Protein AF-A0A6B2XHU3-F1 (afdb_monomer)

Radius of gyration: 25.25 Å; Cα contacts (8 Å, |Δi|>4): 135; chains: 1; bounding box: 72×26×60 Å

Solvent-accessible surface area (backbone atoms only — not comparable to full-atom values): 7510 Å² total; per-residue (Å²): 108,45,78,46,57,29,73,56,29,75,62,42,37,62,55,50,50,56,46,42,76,72,72,55,59,79,30,31,32,40,30,54,56,64,49,95,46,61,50,54,18,60,53,47,37,33,71,72,68,71,39,51,65,54,32,33,19,56,51,89,53,90,82,29,58,43,75,50,54,66,69,63,50,50,49,61,57,43,40,75,67,53,51,52,50,49,51,53,50,50,51,53,53,50,53,51,53,52,51,49,55,52,51,50,44,63,72,68,64,60,73,89,43,75,66,58,53,50,54,53,50,51,53,52,52,56,51,53,52,52,60,59,72,76,99

Secondary structure (DSSP, 8-state):
-EEEEGGGTTHHHHHHHHHHHHT--S-EEEE-TTSS--SHHHHHHHHHH-PPEEEEE-SSSTTSEEE--HHHHHHHHHTHHHHHHHHHHHHHHHHHHHHHHHHHHHHTT----HHHHHHHHHHHHHHHHHHHH--

Mean predicted aligned error: 14.54 Å

pLDDT: mean 78.92, std 11.16, range [52.78, 94.12]

Foldseek 3Di:
DAEDELVVALVLLVVLVVCCVPPRDQEYEYECPLDPRLSRSVCNSCVRNVHYHFWYANDDDPVRIGGDDVVVSCCSNCVVVNVVVVVVVVVVVVVVVVVVVVVCCVVVVPPCDPVNVVVVVVVVVVVVVVVVVVD

Nearest PDB structures (foldseek):
  5gad-assembly1_i  TM=5.748E-01  e=2.157E-09  Escherichia coli
  2j7p-assembly1_D  TM=9.487E-01  e=2.286E-06  Thermus aquaticus
  1rj9-assembly1_A  TM=9.411E-01  e=2.601E-06  Thermus aquaticus
  2cnw-assembly2_E  TM=9.479E-01  e=4.648E-06  Thermus aquaticus
  6frk-assembly1_x  TM=5.635E-01  e=4.007E-07  Canis lupus familiaris

Structure (mmCIF, N/CA/C/O backbone):
data_AF-A0A6B2XHU3-F1
#
_entry.id   AF-A0A6B2XHU3-F1
#
loop_
_atom_site.group_PDB
_atom_site.id
_atom_site.type_symbol
_atom_site.label_atom_id
_atom_site.label_alt_id
_atom_site.label_comp_id
_atom_site.label_asym_id
_atom_site.label_entity_id
_atom_site.label_seq_id
_atom_site.pdbx_PDB_ins_code
_atom_site.Cartn_x
_atom_site.Cartn_y
_atom_site.Cartn_z
_atom_site.occupancy
_atom_site.B_iso_or_equiv
_atom_site.auth_seq_id
_atom_site.auth_comp_id
_atom_site.auth_asym_id
_atom_site.auth_atom_id
_atom_site.pdbx_PDB_model_num
ATOM 1 N N . LEU A 1 1 ? 9.712 -7.465 -12.814 1.00 88.44 1 LEU A N 1
ATOM 2 C CA . LEU A 1 1 ? 9.357 -6.918 -11.484 1.00 88.44 1 LEU A CA 1
ATOM 3 C C . LEU A 1 1 ? 9.342 -5.406 -11.601 1.00 88.44 1 LEU A C 1
ATOM 5 O O . LEU A 1 1 ? 10.258 -4.873 -12.214 1.00 88.44 1 LEU A O 1
ATOM 9 N N . PHE A 1 2 ? 8.321 -4.748 -11.063 1.00 92.06 2 PHE A N 1
ATOM 10 C CA . PHE A 1 2 ? 8.193 -3.290 -11.070 1.00 92.06 2 PHE A CA 1
ATOM 11 C C . PHE A 1 2 ? 8.549 -2.741 -9.686 1.00 92.06 2 PHE A C 1
ATOM 13 O O . PHE A 1 2 ? 7.976 -3.181 -8.693 1.00 92.06 2 PHE A O 1
ATOM 20 N N . VAL A 1 3 ? 9.519 -1.830 -9.608 1.00 91.81 3 VAL A N 1
ATOM 21 C CA . VAL A 1 3 ? 9.982 -1.249 -8.339 1.00 91.81 3 VAL A CA 1
ATOM 22 C C . VAL A 1 3 ? 9.430 0.164 -8.223 1.00 91.81 3 VAL A C 1
ATOM 24 O O . VAL A 1 3 ? 9.608 0.959 -9.143 1.00 91.81 3 VAL A O 1
ATOM 27 N N . VAL A 1 4 ? 8.774 0.479 -7.107 1.00 89.88 4 VAL A N 1
ATOM 28 C CA . VAL A 1 4 ? 8.168 1.796 -6.888 1.00 89.88 4 VAL A CA 1
ATOM 29 C C . VAL A 1 4 ? 8.392 2.294 -5.466 1.00 89.88 4 VAL A C 1
ATOM 31 O O . VAL A 1 4 ? 8.370 1.528 -4.504 1.00 89.88 4 VAL A O 1
ATOM 34 N N . ASP A 1 5 ? 8.619 3.597 -5.353 1.00 89.00 5 ASP A N 1
ATOM 35 C CA . ASP A 1 5 ? 8.808 4.295 -4.085 1.00 89.00 5 ASP A CA 1
ATOM 36 C C . ASP A 1 5 ? 7.451 4.540 -3.408 1.00 89.00 5 ASP A C 1
ATOM 38 O O . ASP A 1 5 ? 6.526 5.081 -4.023 1.00 89.00 5 ASP A O 1
ATOM 42 N N . ALA A 1 6 ? 7.322 4.148 -2.138 1.00 84.44 6 ALA A N 1
ATOM 43 C CA . ALA A 1 6 ? 6.097 4.319 -1.364 1.00 84.44 6 ALA A CA 1
ATOM 44 C C . ALA A 1 6 ? 5.700 5.797 -1.183 1.00 84.44 6 ALA A C 1
ATOM 46 O O . ALA A 1 6 ? 4.517 6.091 -0.992 1.00 84.44 6 ALA A O 1
ATOM 47 N N . MET A 1 7 ? 6.657 6.726 -1.282 1.00 81.81 7 MET A N 1
ATOM 48 C CA . MET A 1 7 ? 6.432 8.166 -1.128 1.00 81.81 7 MET A CA 1
ATOM 49 C C . MET A 1 7 ? 5.863 8.847 -2.380 1.00 81.81 7 MET A C 1
ATOM 51 O O . MET A 1 7 ? 5.332 9.948 -2.269 1.00 81.81 7 MET A O 1
ATOM 55 N N . ILE A 1 8 ? 5.929 8.212 -3.558 1.00 80.94 8 ILE A N 1
ATOM 56 C CA . ILE A 1 8 ? 5.403 8.781 -4.817 1.00 80.94 8 ILE A CA 1
ATOM 57 C C . ILE A 1 8 ? 3.874 8.982 -4.761 1.00 80.94 8 ILE A C 1
ATOM 59 O O . ILE A 1 8 ? 3.314 9.789 -5.503 1.00 80.94 8 ILE A O 1
ATOM 63 N N . GLY A 1 9 ? 3.173 8.278 -3.867 1.00 77.19 9 GLY A N 1
ATOM 64 C CA . GLY A 1 9 ? 1.737 8.461 -3.674 1.00 77.19 9 GLY A CA 1
ATOM 65 C C . GLY A 1 9 ? 0.925 8.057 -4.907 1.00 77.19 9 GLY A C 1
ATOM 66 O O . GLY A 1 9 ? 1.097 6.961 -5.438 1.00 77.19 9 GLY A O 1
ATOM 67 N N . GLN A 1 10 ? 0.002 8.920 -5.344 1.00 75.19 10 GLN A N 1
ATOM 68 C CA . GLN A 1 10 ? -0.930 8.612 -6.439 1.00 75.19 10 GLN A CA 1
ATOM 69 C C . GLN A 1 10 ? -0.271 8.617 -7.828 1.00 75.19 10 GLN A C 1
ATOM 71 O O . GLN A 1 10 ? -0.731 7.896 -8.713 1.00 75.19 10 GLN A O 1
ATOM 76 N N . ASP A 1 11 ? 0.850 9.318 -8.014 1.00 83.19 11 ASP A N 1
ATOM 77 C CA . ASP A 1 11 ? 1.576 9.347 -9.297 1.00 83.19 11 ASP A CA 1
ATOM 78 C C . ASP A 1 11 ? 2.203 7.985 -9.656 1.00 83.19 11 ASP A C 1
ATOM 80 O O . ASP A 1 11 ? 2.508 7.691 -10.819 1.00 83.19 11 ASP A O 1
ATOM 84 N N . ALA A 1 12 ? 2.306 7.091 -8.668 1.00 83.94 12 ALA A N 1
ATOM 85 C CA . ALA A 1 12 ? 2.742 5.712 -8.844 1.00 83.94 12 ALA A CA 1
ATOM 86 C C . ALA A 1 12 ? 1.805 4.954 -9.792 1.00 83.94 12 ALA A C 1
ATOM 88 O O . ALA A 1 12 ? 2.249 4.070 -10.521 1.00 83.94 12 ALA A O 1
ATOM 89 N N . VAL A 1 13 ? 0.522 5.330 -9.830 1.00 85.94 13 VAL A N 1
ATOM 90 C CA . VAL A 1 13 ? -0.495 4.722 -10.695 1.00 85.94 13 VAL A CA 1
ATOM 91 C C . VAL A 1 13 ? -0.194 4.952 -12.166 1.00 85.94 13 VAL A C 1
ATOM 93 O O . VAL A 1 13 ? -0.218 4.005 -12.949 1.00 85.94 13 VAL A O 1
ATOM 96 N N . ALA A 1 14 ? 0.075 6.202 -12.549 1.00 87.75 14 ALA A N 1
ATOM 97 C CA . ALA A 1 14 ? 0.334 6.551 -13.942 1.00 87.75 14 ALA A CA 1
ATOM 98 C C . ALA A 1 14 ? 1.597 5.844 -14.447 1.00 87.75 14 ALA A C 1
ATOM 100 O O . ALA A 1 14 ? 1.603 5.270 -15.535 1.00 87.75 14 ALA A O 1
ATOM 101 N N . THR A 1 15 ? 2.630 5.813 -13.603 1.00 88.19 15 THR A N 1
ATOM 102 C CA . THR A 1 15 ? 3.899 5.146 -13.908 1.00 88.19 15 THR A CA 1
ATOM 103 C C . THR A 1 15 ? 3.713 3.636 -14.042 1.00 88.19 15 THR A C 1
ATOM 105 O O . THR A 1 15 ? 4.203 3.037 -14.996 1.00 88.19 15 THR A O 1
ATOM 108 N N . ALA A 1 16 ? 2.965 3.017 -13.125 1.00 88.06 16 ALA A N 1
ATOM 109 C CA . ALA A 1 16 ? 2.716 1.582 -13.152 1.00 88.06 16 ALA A CA 1
ATOM 110 C C . ALA A 1 16 ? 1.884 1.158 -14.373 1.00 88.06 16 ALA A C 1
ATOM 112 O O . ALA A 1 16 ? 2.215 0.153 -14.994 1.00 88.06 16 ALA A O 1
ATOM 113 N N . LYS A 1 17 ? 0.869 1.944 -14.766 1.00 88.94 17 LYS A N 1
ATOM 114 C CA . LYS A 1 17 ? 0.087 1.698 -15.992 1.00 88.94 17 LYS A CA 1
ATOM 115 C C . LYS A 1 17 ? 0.950 1.771 -17.246 1.00 88.94 17 LYS A C 1
ATOM 117 O O . LYS A 1 17 ? 0.939 0.845 -18.047 1.00 88.94 17 LYS A O 1
ATOM 122 N N . ALA A 1 18 ? 1.735 2.839 -17.391 1.00 89.69 18 ALA A N 1
ATOM 123 C CA . ALA A 1 18 ? 2.613 2.999 -18.548 1.00 89.69 18 ALA A CA 1
ATOM 124 C C . ALA A 1 18 ? 3.640 1.856 -18.649 1.00 89.69 18 ALA A C 1
ATOM 126 O O . ALA A 1 18 ? 3.962 1.393 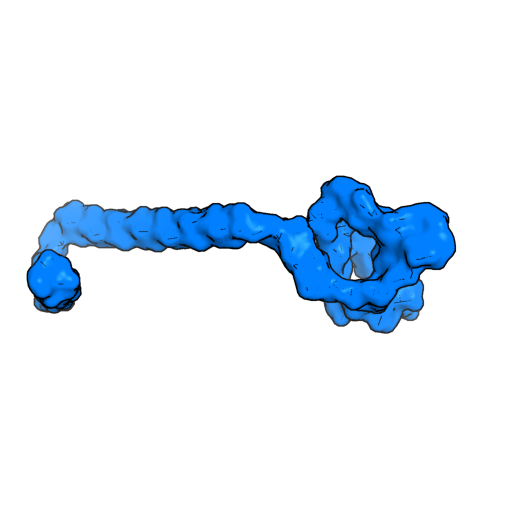-19.742 1.00 89.69 18 ALA A O 1
ATOM 127 N N . PHE A 1 19 ? 4.136 1.374 -17.506 1.00 90.88 19 PHE A N 1
ATOM 128 C CA . PHE A 1 19 ? 5.070 0.252 -17.463 1.00 90.88 19 PHE A CA 1
ATOM 129 C C . PHE A 1 19 ? 4.398 -1.093 -17.784 1.00 90.88 19 PHE A C 1
ATOM 131 O O . PHE A 1 19 ? 4.987 -1.923 -18.478 1.00 90.88 19 PHE A O 1
ATOM 138 N N . GLU A 1 20 ? 3.163 -1.300 -17.315 1.00 89.25 20 GLU A N 1
ATOM 139 C CA . GLU A 1 20 ? 2.353 -2.479 -17.640 1.00 89.25 20 GLU A CA 1
ATOM 140 C C . GLU A 1 20 ? 2.074 -2.566 -19.145 1.00 89.25 20 GLU A C 1
ATOM 142 O O . GLU A 1 20 ? 2.291 -3.616 -19.740 1.00 89.25 20 GLU A O 1
ATOM 147 N N . GLU A 1 21 ? 1.676 -1.457 -19.772 1.00 88.56 21 GLU A N 1
ATOM 148 C CA . GLU A 1 21 ? 1.386 -1.394 -21.211 1.00 88.56 21 GLU A CA 1
ATOM 149 C C . GLU A 1 21 ? 2.635 -1.582 -22.086 1.00 88.56 21 GLU A C 1
ATOM 151 O O . GLU A 1 21 ? 2.550 -2.144 -23.178 1.00 88.56 21 GLU A O 1
ATOM 156 N N . GLY A 1 22 ? 3.798 -1.109 -21.627 1.00 91.44 22 GLY A N 1
ATOM 157 C CA . GLY A 1 22 ? 5.035 -1.161 -22.406 1.00 91.44 22 GLY A CA 1
ATOM 158 C C . GLY A 1 22 ? 5.769 -2.503 -22.350 1.00 91.44 22 GLY A C 1
ATOM 159 O O . GLY A 1 22 ? 6.285 -2.959 -23.369 1.00 91.44 22 GLY A O 1
ATOM 160 N N . VAL A 1 23 ? 5.874 -3.110 -21.164 1.00 88.56 23 VAL A N 1
ATOM 161 C CA . VAL A 1 23 ? 6.751 -4.278 -20.928 1.00 88.56 23 VAL A CA 1
ATOM 162 C C . VAL A 1 23 ? 6.034 -5.429 -20.222 1.00 88.56 23 VAL A C 1
ATOM 164 O O . VAL A 1 23 ? 6.457 -6.576 -20.360 1.00 88.56 23 VAL A O 1
ATOM 167 N N . ASP A 1 24 ? 4.944 -5.141 -19.509 1.00 89.25 24 ASP A N 1
ATOM 168 C CA . ASP A 1 24 ? 4.282 -6.043 -18.564 1.00 89.25 24 ASP A CA 1
ATOM 169 C C . ASP A 1 24 ? 5.176 -6.460 -17.369 1.00 89.25 24 ASP A C 1
ATOM 171 O O . ASP A 1 24 ? 6.411 -6.467 -17.402 1.00 89.25 24 ASP A O 1
ATOM 175 N N . PHE A 1 25 ? 4.548 -6.787 -16.239 1.00 92.50 25 PHE A N 1
ATOM 176 C CA . PHE A 1 25 ? 5.234 -7.282 -15.049 1.00 92.50 25 PHE A CA 1
ATOM 177 C C . PHE A 1 25 ? 4.332 -8.149 -14.176 1.00 92.50 25 PHE A C 1
ATOM 179 O O . PHE A 1 25 ? 3.140 -7.925 -14.018 1.00 92.50 25 PHE A O 1
ATOM 186 N N . THR A 1 26 ? 4.919 -9.142 -13.518 1.00 93.12 26 THR A N 1
ATOM 187 C CA . THR A 1 26 ? 4.175 -10.121 -12.707 1.00 93.12 26 THR A CA 1
ATOM 188 C C . THR A 1 26 ? 4.148 -9.808 -11.214 1.00 93.12 26 THR A C 1
ATOM 190 O O . THR A 1 26 ? 3.426 -10.462 -10.467 1.00 93.12 26 THR A O 1
ATOM 193 N N . GLY A 1 27 ? 4.914 -8.817 -10.759 1.00 92.56 27 GLY A N 1
ATOM 194 C CA . GLY A 1 27 ? 5.004 -8.482 -9.343 1.00 92.56 27 GLY A CA 1
ATOM 195 C C . GLY A 1 27 ? 5.666 -7.137 -9.083 1.00 92.56 27 GLY A C 1
ATOM 196 O O . GLY A 1 27 ? 6.463 -6.655 -9.898 1.00 92.56 27 GLY A O 1
ATOM 197 N N . VAL A 1 28 ? 5.317 -6.561 -7.936 1.00 92.75 28 VAL A N 1
ATOM 198 C CA . VAL A 1 28 ? 5.730 -5.229 -7.487 1.00 92.75 28 VAL A CA 1
ATOM 199 C C . VAL A 1 28 ? 6.652 -5.336 -6.275 1.00 92.75 28 VAL A C 1
ATOM 201 O O . VAL A 1 28 ? 6.459 -6.188 -5.406 1.00 92.75 28 VAL A O 1
ATOM 204 N N . VAL A 1 29 ? 7.647 -4.457 -6.213 1.00 93.31 29 VAL A N 1
ATOM 205 C CA . VAL A 1 29 ? 8.515 -4.241 -5.054 1.00 93.31 29 VAL A CA 1
ATOM 206 C C . VAL A 1 29 ? 8.331 -2.804 -4.587 1.00 93.31 29 VAL A C 1
ATOM 208 O O . VAL A 1 29 ? 8.448 -1.876 -5.386 1.00 93.31 29 VAL A O 1
ATOM 211 N N . LEU A 1 30 ? 8.045 -2.627 -3.301 1.00 90.88 30 LEU A N 1
ATOM 212 C CA . LEU A 1 30 ? 7.927 -1.311 -2.679 1.00 90.88 30 LEU A CA 1
ATOM 213 C C . LEU A 1 30 ? 9.236 -0.918 -2.005 1.00 90.88 30 LEU A C 1
ATOM 215 O O . LEU A 1 30 ? 9.874 -1.746 -1.361 1.00 90.88 30 LEU A O 1
ATOM 219 N N . THR A 1 31 ? 9.620 0.347 -2.106 1.00 91.31 31 THR A N 1
ATOM 220 C CA . THR A 1 31 ? 10.766 0.887 -1.366 1.00 91.31 31 THR A CA 1
ATOM 221 C C . THR A 1 31 ? 10.348 2.018 -0.437 1.00 91.31 31 THR A C 1
ATOM 223 O O . THR A 1 31 ? 9.295 2.626 -0.630 1.00 91.31 31 THR A O 1
ATOM 226 N N . LYS A 1 32 ? 11.183 2.286 0.576 1.00 88.75 32 LYS A N 1
ATOM 227 C CA . LYS A 1 32 ? 11.013 3.377 1.556 1.00 88.75 32 LYS A CA 1
ATOM 228 C C . LYS A 1 32 ? 9.689 3.318 2.328 1.00 88.75 32 LYS A C 1
ATOM 230 O O . LYS A 1 32 ? 9.025 4.329 2.558 1.00 88.75 32 LYS A O 1
ATOM 235 N N . LEU A 1 33 ? 9.275 2.110 2.707 1.00 84.56 33 LEU A N 1
ATOM 236 C CA . LEU A 1 33 ? 8.035 1.872 3.448 1.00 84.56 33 LEU A CA 1
ATOM 237 C C . LEU A 1 33 ? 8.109 2.346 4.913 1.00 84.56 33 LEU A C 1
ATOM 239 O O . LEU A 1 33 ? 7.090 2.475 5.588 1.00 84.56 33 LEU A O 1
ATOM 243 N N . ASP A 1 34 ? 9.315 2.602 5.408 1.00 82.81 34 ASP A N 1
ATOM 244 C CA . ASP A 1 34 ? 9.611 3.159 6.725 1.00 82.81 34 ASP A CA 1
ATOM 245 C C . ASP A 1 34 ? 9.235 4.637 6.879 1.00 82.81 34 ASP A C 1
ATOM 247 O O . ASP A 1 34 ? 9.056 5.096 8.007 1.00 82.81 34 ASP A O 1
ATOM 251 N N . GLY A 1 35 ? 9.040 5.362 5.775 1.00 74.69 35 GLY A N 1
ATOM 252 C CA . GLY A 1 35 ? 8.582 6.749 5.810 1.00 74.69 35 GLY A CA 1
ATOM 253 C C . GLY A 1 35 ? 7.146 6.922 6.330 1.00 74.69 35 GLY A C 1
ATOM 254 O O . GLY A 1 35 ? 6.392 5.965 6.529 1.00 74.69 35 GLY A O 1
ATOM 255 N N . ASP A 1 36 ? 6.721 8.181 6.464 1.00 67.69 36 ASP A N 1
ATOM 256 C CA . ASP A 1 36 ? 5.345 8.580 6.836 1.00 67.69 36 ASP A CA 1
ATOM 257 C C . ASP A 1 36 ? 4.299 8.281 5.734 1.00 67.69 36 ASP A C 1
ATOM 259 O O . ASP A 1 36 ? 3.152 8.727 5.747 1.00 67.69 36 ASP A O 1
ATOM 263 N N . ALA A 1 37 ? 4.685 7.500 4.726 1.00 66.06 37 ALA A N 1
ATOM 264 C CA . ALA A 1 37 ? 3.774 7.026 3.709 1.00 66.06 37 ALA A CA 1
ATOM 265 C C . ALA A 1 37 ? 2.781 6.044 4.351 1.00 66.06 37 ALA A C 1
ATOM 267 O O . ALA A 1 37 ? 3.118 4.902 4.676 1.00 66.06 37 ALA A O 1
ATOM 268 N N . ARG A 1 38 ? 1.518 6.464 4.484 1.00 73.06 38 ARG A N 1
ATOM 269 C CA . ARG A 1 38 ? 0.377 5.626 4.904 1.00 73.06 38 ARG A CA 1
ATOM 270 C C . ARG A 1 38 ? 0.003 4.554 3.866 1.00 73.06 38 ARG A C 1
ATOM 272 O O . ARG A 1 38 ? -1.168 4.344 3.595 1.00 73.06 38 ARG A O 1
ATOM 279 N N . GLY A 1 39 ? 0.967 3.938 3.181 1.00 75.12 39 GLY A N 1
ATOM 280 C CA . GLY A 1 39 ? 0.729 2.825 2.253 1.00 75.12 39 GLY A CA 1
ATOM 281 C C . GLY A 1 39 ? -0.108 3.140 1.002 1.00 75.12 39 GLY A C 1
ATOM 282 O O . GLY A 1 39 ? -0.439 2.221 0.255 1.00 75.12 39 GLY A O 1
ATOM 283 N N . GLY A 1 40 ? -0.439 4.407 0.727 1.00 79.19 40 GLY A N 1
ATOM 284 C CA . GLY A 1 40 ? -1.337 4.788 -0.371 1.00 79.19 40 GLY A CA 1
ATOM 285 C C . GLY A 1 40 ? -0.857 4.335 -1.754 1.00 79.19 40 GLY A C 1
ATOM 286 O O . GLY A 1 40 ? -1.644 3.797 -2.527 1.00 79.19 40 GLY A O 1
ATOM 287 N N . ALA A 1 41 ? 0.442 4.459 -2.045 1.00 81.69 41 ALA A N 1
ATOM 288 C CA . ALA A 1 41 ? 1.022 3.988 -3.306 1.00 81.69 41 ALA A CA 1
ATOM 289 C C . ALA A 1 41 ? 0.882 2.463 -3.483 1.00 81.69 41 ALA A C 1
ATOM 291 O O . ALA A 1 41 ? 0.570 1.992 -4.576 1.00 81.69 41 ALA A O 1
ATOM 292 N N . ALA A 1 42 ? 1.048 1.691 -2.401 1.00 84.00 42 ALA A N 1
ATOM 293 C CA . ALA A 1 42 ? 0.888 0.237 -2.410 1.00 84.00 42 ALA A CA 1
ATOM 294 C C . ALA A 1 42 ? -0.542 -0.161 -2.797 1.00 84.00 42 ALA A C 1
ATOM 296 O O . ALA A 1 42 ? -0.746 -1.001 -3.676 1.00 84.00 42 ALA A O 1
ATOM 297 N N . LEU A 1 43 ? -1.528 0.484 -2.165 1.00 85.00 43 LEU A N 1
ATOM 298 C CA . LEU A 1 43 ? -2.942 0.251 -2.433 1.00 85.00 43 LEU A CA 1
ATOM 299 C C . LEU A 1 43 ? -3.311 0.663 -3.862 1.00 85.00 43 LEU A C 1
ATOM 301 O O . LEU A 1 43 ? -3.948 -0.110 -4.576 1.00 85.00 43 LEU A O 1
ATOM 305 N N . SER A 1 44 ? -2.871 1.845 -4.299 1.00 85.50 44 SER A N 1
ATOM 306 C CA . SER A 1 44 ? -3.192 2.372 -5.623 1.00 85.50 44 SER A CA 1
ATOM 307 C C . SER A 1 44 ? -2.590 1.527 -6.749 1.00 85.50 44 SER A C 1
ATOM 309 O O . SER A 1 44 ? -3.295 1.174 -7.694 1.00 85.50 44 SER A O 1
ATOM 311 N N . VAL A 1 45 ? -1.315 1.136 -6.647 1.00 87.31 45 VAL A N 1
ATOM 312 C CA . VAL A 1 45 ? -0.666 0.289 -7.663 1.00 87.31 45 VAL A CA 1
ATOM 313 C C . VAL A 1 45 ? -1.320 -1.088 -7.714 1.00 87.31 45 VAL A C 1
ATOM 315 O O . VAL A 1 45 ? -1.642 -1.567 -8.804 1.00 87.31 45 VAL A O 1
ATOM 318 N N . ARG A 1 46 ? -1.578 -1.714 -6.557 1.00 87.94 46 ARG A N 1
ATOM 319 C CA . ARG A 1 46 ? -2.262 -3.014 -6.493 1.00 87.94 46 ARG A CA 1
ATOM 320 C C . ARG A 1 46 ? -3.676 -2.947 -7.071 1.00 87.94 46 ARG A C 1
ATOM 322 O O . ARG A 1 46 ? -4.052 -3.845 -7.821 1.00 87.94 46 ARG A O 1
ATOM 329 N N . GLY A 1 47 ? -4.443 -1.916 -6.723 1.00 87.31 47 GLY A N 1
ATOM 330 C CA . GLY A 1 47 ? -5.825 -1.740 -7.170 1.00 87.31 47 GLY A CA 1
ATOM 331 C C . GLY A 1 47 ? -5.947 -1.511 -8.675 1.00 87.31 47 GLY A C 1
ATOM 332 O O . GLY A 1 47 ? -6.903 -1.973 -9.285 1.00 87.31 47 GLY A O 1
ATOM 333 N N . VAL A 1 48 ? -4.964 -0.844 -9.280 1.00 87.06 48 VAL A N 1
ATOM 334 C CA . VAL A 1 48 ? -4.981 -0.522 -10.711 1.00 87.06 48 VAL A CA 1
ATOM 335 C C . VAL A 1 48 ? -4.419 -1.646 -11.572 1.00 87.06 48 VAL A C 1
ATOM 337 O O . VAL A 1 48 ? -5.033 -2.013 -12.566 1.00 87.06 48 VAL A O 1
ATOM 340 N N . THR A 1 49 ? -3.250 -2.166 -11.209 1.00 88.38 49 THR A N 1
ATOM 341 C CA . THR A 1 49 ? -2.499 -3.115 -12.053 1.00 88.38 49 THR A CA 1
ATOM 342 C C . THR A 1 49 ? -2.898 -4.561 -11.792 1.00 88.38 49 THR A C 1
ATOM 344 O O . THR A 1 49 ? -2.562 -5.466 -12.548 1.00 88.38 49 THR A O 1
ATOM 347 N N . GLY A 1 50 ? -3.557 -4.836 -10.660 1.00 89.12 50 GLY A N 1
ATOM 348 C CA . GLY A 1 50 ? -3.905 -6.200 -10.278 1.00 89.12 50 GLY A CA 1
ATOM 349 C C . GLY A 1 50 ? -2.689 -7.113 -10.082 1.00 89.12 50 GLY A C 1
ATOM 350 O O . GLY A 1 50 ? -2.866 -8.329 -9.954 1.00 89.12 50 GLY A O 1
ATOM 351 N N . ARG A 1 51 ? -1.462 -6.573 -9.981 1.00 91.25 51 ARG A N 1
ATOM 352 C CA . ARG A 1 51 ? -0.227 -7.341 -9.731 1.00 91.25 51 ARG A CA 1
ATOM 353 C C . ARG A 1 51 ? 0.097 -7.410 -8.236 1.00 91.25 51 ARG A C 1
ATOM 355 O O . ARG A 1 51 ? -0.198 -6.457 -7.511 1.00 91.25 51 ARG A O 1
AT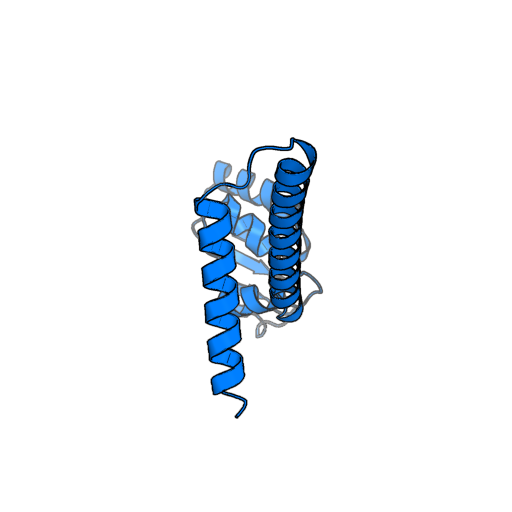OM 362 N N . PRO A 1 52 ? 0.555 -8.557 -7.707 1.00 92.62 52 PRO A N 1
ATOM 363 C CA . PRO A 1 52 ? 0.837 -8.699 -6.282 1.00 92.62 52 PRO A CA 1
ATOM 364 C C . PRO A 1 52 ? 2.107 -7.936 -5.896 1.00 92.62 52 PRO A C 1
ATOM 366 O O . PRO A 1 52 ? 3.062 -7.860 -6.672 1.00 92.62 52 PRO A O 1
ATOM 369 N N . ILE A 1 53 ? 2.131 -7.403 -4.675 1.00 92.62 53 ILE A N 1
ATOM 370 C CA . ILE A 1 53 ? 3.351 -6.860 -4.075 1.00 92.62 53 ILE A CA 1
ATOM 371 C C . ILE A 1 53 ? 4.074 -8.021 -3.398 1.00 92.62 53 ILE A C 1
ATOM 373 O O . ILE A 1 53 ? 3.480 -8.723 -2.582 1.00 92.62 53 ILE A O 1
ATOM 377 N N . LEU A 1 54 ? 5.332 -8.240 -3.771 1.00 94.12 54 LEU A N 1
ATOM 378 C CA . LEU A 1 54 ? 6.123 -9.387 -3.323 1.00 94.12 54 LEU A CA 1
ATOM 379 C C . LEU A 1 54 ? 7.075 -9.018 -2.185 1.00 94.12 54 LEU A C 1
ATOM 381 O O . LEU A 1 54 ? 7.221 -9.780 -1.233 1.00 94.12 54 LEU A O 1
ATOM 385 N N . PHE A 1 55 ? 7.702 -7.846 -2.275 1.00 94.12 55 PHE A N 1
ATOM 386 C CA . PHE A 1 55 ? 8.714 -7.395 -1.324 1.00 94.12 55 PHE A CA 1
ATOM 387 C C . PHE A 1 55 ? 8.541 -5.921 -0.980 1.00 94.12 55 PHE A C 1
ATOM 389 O O . PHE A 1 55 ? 8.009 -5.146 -1.782 1.00 94.12 55 PHE A O 1
ATOM 396 N N . ALA A 1 56 ? 9.029 -5.543 0.197 1.00 91.94 56 ALA A N 1
ATOM 397 C CA . ALA A 1 56 ? 9.119 -4.162 0.633 1.00 91.94 56 ALA A CA 1
ATOM 398 C C . ALA A 1 56 ? 10.468 -3.880 1.301 1.00 91.94 56 ALA A C 1
ATOM 400 O O . ALA A 1 56 ? 11.009 -4.744 1.992 1.00 91.94 56 ALA A O 1
ATOM 401 N N . SER A 1 57 ? 10.988 -2.664 1.120 1.00 91.62 57 SER A N 1
ATOM 402 C CA . SER A 1 57 ? 12.088 -2.156 1.938 1.00 91.62 57 SER A CA 1
ATOM 403 C C . SER A 1 57 ? 11.580 -1.227 3.038 1.00 91.62 57 SER A C 1
ATOM 405 O O . SER A 1 57 ? 10.753 -0.350 2.782 1.00 91.62 57 SER A O 1
ATOM 407 N N . THR A 1 58 ? 12.089 -1.409 4.253 1.00 87.81 58 THR A N 1
ATOM 408 C CA . THR A 1 58 ? 11.766 -0.624 5.457 1.00 87.81 58 THR A CA 1
ATOM 409 C C . THR A 1 58 ? 12.985 0.151 5.966 1.00 87.81 58 THR A C 1
ATOM 411 O O . THR A 1 58 ? 13.135 0.361 7.168 1.00 87.81 58 THR A O 1
ATOM 414 N N . GLY A 1 59 ? 13.907 0.494 5.072 1.00 87.88 59 GLY A N 1
ATOM 415 C CA . GLY A 1 59 ? 15.130 1.210 5.402 1.00 87.88 59 GLY A CA 1
ATOM 416 C C . GLY A 1 59 ? 16.148 1.160 4.269 1.00 87.88 59 GLY A C 1
ATOM 417 O O . GLY A 1 59 ? 15.854 0.722 3.151 1.00 87.88 59 GLY A O 1
ATOM 418 N N . GLU A 1 60 ? 17.356 1.631 4.571 1.00 88.75 60 GLU A N 1
ATOM 419 C CA . GLU A 1 60 ? 18.465 1.746 3.617 1.00 88.75 60 GLU A CA 1
ATOM 420 C C . GLU A 1 60 ? 19.433 0.557 3.668 1.00 88.75 60 GLU A C 1
ATOM 422 O O . GLU A 1 60 ? 20.240 0.375 2.752 1.00 88.75 60 GLU A O 1
ATOM 427 N N . LYS A 1 61 ? 19.405 -0.255 4.734 1.00 92.19 61 LYS A N 1
ATOM 428 C CA . LYS A 1 61 ? 20.352 -1.365 4.879 1.00 92.19 61 LYS A CA 1
ATOM 429 C C . LYS A 1 61 ? 19.907 -2.556 4.042 1.00 92.19 61 LYS A C 1
ATOM 431 O O . LYS A 1 61 ? 18.724 -2.794 3.828 1.00 92.19 61 LYS A O 1
ATOM 436 N N . LEU A 1 62 ? 20.871 -3.398 3.669 1.00 89.69 62 LEU A N 1
ATOM 437 C CA . LEU A 1 62 ? 20.602 -4.665 2.973 1.00 89.69 62 LEU A CA 1
ATOM 438 C C . LEU A 1 62 ? 19.715 -5.625 3.786 1.00 89.69 62 LEU A C 1
ATOM 440 O O . LEU A 1 62 ? 19.079 -6.501 3.213 1.00 89.69 62 LEU A O 1
ATOM 444 N N . THR A 1 63 ? 19.682 -5.469 5.112 1.00 91.31 63 THR A N 1
ATOM 445 C CA . THR A 1 63 ? 18.821 -6.236 6.022 1.00 91.31 63 THR A CA 1
ATOM 446 C C . THR A 1 63 ? 17.381 -5.744 6.057 1.00 91.31 63 THR A C 1
ATOM 448 O O . THR A 1 63 ? 16.521 -6.461 6.556 1.00 91.31 63 THR A O 1
ATOM 451 N N . ASP A 1 64 ? 17.110 -4.548 5.536 1.00 90.44 64 ASP A N 1
ATOM 452 C CA . ASP A 1 64 ? 15.814 -3.877 5.652 1.00 90.44 64 ASP A CA 1
ATOM 453 C C . ASP A 1 64 ? 14.928 -4.189 4.437 1.00 90.44 64 ASP A C 1
ATOM 455 O O . ASP A 1 64 ? 14.108 -3.374 4.027 1.00 90.44 64 ASP A O 1
ATOM 459 N N . PHE A 1 65 ? 15.127 -5.358 3.823 1.00 92.69 65 PHE A N 1
ATOM 460 C CA . PHE A 1 65 ? 14.374 -5.850 2.676 1.00 92.69 65 PHE A CA 1
ATOM 461 C C . PHE A 1 65 ? 13.666 -7.148 3.060 1.00 92.69 65 PHE A C 1
ATOM 463 O O . PHE A 1 65 ? 14.310 -8.172 3.296 1.00 92.69 65 PHE A O 1
ATOM 470 N N . GLU A 1 66 ? 12.338 -7.107 3.122 1.00 90.81 66 GLU A N 1
ATOM 471 C CA . GLU A 1 66 ? 11.516 -8.221 3.590 1.00 90.81 66 GLU A CA 1
ATOM 472 C C . GLU A 1 66 ? 10.399 -8.589 2.607 1.00 90.81 66 GLU A C 1
ATOM 474 O O . GLU A 1 66 ? 10.035 -7.832 1.700 1.00 90.81 66 GLU A O 1
ATOM 479 N N . ALA A 1 67 ? 9.855 -9.796 2.779 1.00 93.12 67 ALA A N 1
ATOM 480 C CA . ALA A 1 67 ? 8.650 -10.211 2.077 1.00 93.12 67 ALA A CA 1
ATOM 481 C C . ALA A 1 67 ? 7.476 -9.310 2.480 1.00 93.12 67 ALA A C 1
ATOM 483 O O . ALA A 1 67 ? 7.322 -8.933 3.642 1.00 93.12 67 ALA A O 1
ATOM 484 N N . PHE A 1 68 ? 6.633 -8.964 1.513 1.00 91.44 68 PHE A N 1
ATOM 485 C CA . PHE A 1 68 ? 5.498 -8.096 1.780 1.00 91.44 68 PHE A CA 1
ATOM 486 C C . PHE A 1 68 ? 4.405 -8.838 2.559 1.00 91.44 68 PHE A C 1
ATOM 488 O O . PHE A 1 68 ? 3.951 -9.908 2.153 1.00 91.44 68 PHE A O 1
ATOM 495 N N . HIS A 1 69 ? 3.943 -8.231 3.654 1.00 89.38 69 HIS A N 1
ATOM 496 C CA . HIS A 1 69 ? 2.868 -8.752 4.497 1.00 89.38 69 HIS A CA 1
ATOM 497 C C . HIS A 1 69 ? 1.617 -7.858 4.390 1.00 89.38 69 HIS A C 1
ATOM 499 O O . HIS A 1 69 ? 1.575 -6.799 5.028 1.00 89.38 69 HIS A O 1
ATOM 505 N N . PRO A 1 70 ? 0.582 -8.267 3.624 1.00 87.38 70 PRO A N 1
ATOM 506 C CA . PRO A 1 70 ? -0.624 -7.464 3.413 1.00 87.38 70 PRO A CA 1
ATOM 507 C C . PRO A 1 70 ? -1.354 -7.110 4.708 1.00 87.38 70 PRO A C 1
ATOM 509 O O . PRO A 1 70 ? -1.811 -5.981 4.847 1.00 87.38 70 PRO A O 1
ATOM 512 N N . ASP A 1 71 ? -1.403 -8.034 5.672 1.00 84.62 71 ASP A N 1
ATOM 513 C CA . ASP A 1 71 ? -2.104 -7.829 6.945 1.00 84.62 71 ASP A CA 1
ATOM 514 C C . ASP A 1 71 ? -1.497 -6.667 7.739 1.00 84.62 71 ASP A C 1
ATOM 516 O O . ASP A 1 71 ? -2.212 -5.789 8.217 1.00 84.62 71 ASP A O 1
ATOM 520 N N . ARG A 1 72 ? -0.158 -6.599 7.803 1.00 83.38 72 ARG A N 1
ATOM 521 C CA . ARG A 1 72 ? 0.558 -5.500 8.471 1.00 83.38 72 ARG A CA 1
ATOM 522 C C . ARG A 1 72 ? 0.315 -4.169 7.766 1.00 83.38 72 ARG A C 1
ATOM 524 O O . ARG A 1 72 ? 0.141 -3.148 8.427 1.00 83.38 72 ARG A O 1
ATOM 531 N N . MET A 1 73 ? 0.294 -4.181 6.431 1.00 83.25 73 MET A N 1
ATOM 532 C CA . MET A 1 73 ? 0.017 -2.981 5.644 1.00 83.25 73 MET A CA 1
ATOM 533 C C . MET A 1 73 ? -1.416 -2.493 5.864 1.00 83.25 73 MET A C 1
ATOM 535 O O . MET A 1 73 ? -1.623 -1.308 6.100 1.00 83.25 73 MET A O 1
ATOM 539 N N . ALA A 1 74 ? -2.395 -3.397 5.849 1.00 83.19 74 ALA A N 1
ATOM 540 C CA . ALA A 1 74 ? -3.788 -3.064 6.115 1.00 83.19 74 ALA A CA 1
ATOM 541 C C . ALA A 1 74 ? -3.949 -2.435 7.504 1.00 83.19 74 ALA A C 1
ATOM 543 O O . ALA A 1 74 ? -4.552 -1.373 7.613 1.00 83.19 74 ALA A O 1
ATOM 544 N N . SER A 1 75 ? -3.337 -3.017 8.542 1.00 81.00 75 SER A N 1
ATOM 545 C CA . SER A 1 75 ? -3.344 -2.434 9.890 1.00 81.00 75 SER A CA 1
ATOM 546 C C . SER A 1 75 ? -2.689 -1.053 9.956 1.00 81.00 75 SER A C 1
ATOM 548 O O . SER A 1 75 ? -3.176 -0.196 10.683 1.00 81.00 75 SER A O 1
ATOM 550 N N . ARG A 1 76 ? -1.609 -0.812 9.200 1.00 78.44 76 ARG A N 1
ATOM 551 C CA . ARG A 1 76 ? -0.928 0.495 9.152 1.00 78.44 76 ARG A CA 1
ATOM 552 C C . ARG A 1 76 ? -1.751 1.562 8.427 1.00 78.44 76 ARG A C 1
ATOM 554 O O . ARG A 1 76 ? -1.702 2.722 8.813 1.00 78.44 76 ARG A O 1
ATOM 561 N N . ILE A 1 77 ? -2.475 1.184 7.373 1.00 78.94 77 ILE A N 1
ATOM 562 C CA . ILE A 1 77 ? -3.354 2.093 6.620 1.00 78.94 77 ILE A CA 1
ATOM 563 C C . ILE A 1 77 ? -4.602 2.433 7.436 1.00 78.94 77 ILE A C 1
ATOM 565 O O . ILE A 1 77 ? -5.026 3.582 7.448 1.00 78.94 77 ILE A O 1
ATOM 569 N N . LEU A 1 78 ? -5.196 1.419 8.065 1.00 74.88 78 LEU A N 1
ATOM 570 C CA . LEU A 1 78 ? -6.498 1.499 8.721 1.00 74.88 78 LEU A CA 1
ATOM 571 C C . LEU A 1 78 ? -6.433 1.868 10.200 1.00 74.88 78 LEU A C 1
ATOM 573 O O . LEU A 1 78 ? -7.500 1.838 10.798 1.00 74.88 78 LEU A O 1
ATOM 577 N N . ASP A 1 79 ? -5.236 2.094 10.762 1.00 70.69 79 ASP A N 1
ATOM 578 C CA . ASP A 1 79 ? -4.932 2.439 12.165 1.00 70.69 79 ASP A CA 1
ATOM 579 C C . ASP A 1 79 ? -6.155 2.345 13.087 1.00 70.69 79 ASP A C 1
ATOM 581 O O . ASP A 1 79 ? -7.023 3.189 12.970 1.00 70.69 79 ASP A O 1
ATOM 585 N N . MET A 1 80 ? -6.278 1.336 13.963 1.00 62.88 80 MET A N 1
ATOM 586 C CA . MET A 1 80 ? -7.555 0.891 14.577 1.00 62.88 80 MET A CA 1
ATOM 587 C C . MET A 1 80 ? -8.525 1.979 15.112 1.00 62.88 80 MET A C 1
ATOM 589 O O . MET A 1 80 ? -9.710 1.686 15.276 1.00 62.88 80 MET A O 1
ATOM 593 N N . GLY A 1 81 ? -8.076 3.212 15.367 1.00 60.53 81 GLY A N 1
ATOM 594 C CA . GLY A 1 81 ? -8.940 4.383 15.563 1.00 60.53 81 GLY A CA 1
ATOM 595 C C . GLY A 1 81 ? -9.758 4.823 14.331 1.00 60.53 81 GLY A C 1
ATOM 596 O O . GLY A 1 81 ? -10.914 5.217 14.488 1.00 60.53 81 GLY A O 1
ATOM 597 N N . ASP A 1 82 ? -9.231 4.707 13.112 1.00 65.69 82 ASP A N 1
ATOM 598 C CA . ASP A 1 82 ? -9.911 5.050 11.858 1.00 65.69 82 ASP A CA 1
ATOM 599 C C . ASP A 1 82 ? -11.039 4.053 11.548 1.00 65.69 82 ASP A C 1
ATOM 601 O O . ASP A 1 82 ? -12.114 4.467 11.123 1.00 65.69 82 ASP A O 1
ATOM 605 N N . VAL A 1 83 ? -10.873 2.754 11.839 1.00 65.56 83 VAL A N 1
ATOM 606 C CA . VAL A 1 83 ? -11.963 1.762 11.694 1.00 65.56 83 VAL A CA 1
ATOM 607 C C . VAL A 1 83 ? -13.121 2.063 12.644 1.00 65.56 83 VAL A C 1
ATOM 609 O O . VAL A 1 83 ? -14.275 2.047 12.220 1.00 65.56 83 VAL A O 1
ATOM 612 N N . LEU A 1 84 ? -12.828 2.361 13.913 1.00 63.41 84 LEU A N 1
ATOM 613 C CA . LEU A 1 84 ? -13.854 2.755 14.883 1.00 63.41 84 LEU A CA 1
ATOM 614 C C . LEU A 1 84 ? -14.562 4.041 14.439 1.00 63.41 84 LEU A C 1
ATOM 616 O O . LEU A 1 84 ? -15.787 4.094 14.438 1.00 63.41 84 LEU A O 1
ATOM 620 N N . THR A 1 85 ? -13.80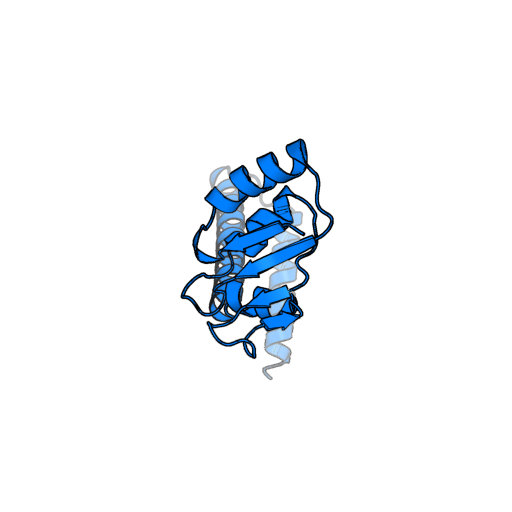7 5.028 13.956 1.00 68.69 85 THR A N 1
ATOM 621 C CA . THR A 1 85 ? -14.361 6.283 13.431 1.00 68.69 85 THR A CA 1
ATOM 622 C C . THR A 1 85 ? -15.244 6.054 12.198 1.00 68.69 85 THR A C 1
ATOM 624 O O . THR A 1 85 ? -16.297 6.675 12.075 1.00 68.69 85 THR A O 1
ATOM 627 N N . LEU A 1 86 ? -14.863 5.148 11.291 1.00 73.75 86 LEU A N 1
ATOM 628 C CA . LEU A 1 86 ? -15.671 4.780 10.123 1.00 73.75 86 LEU A CA 1
ATOM 629 C C . LEU A 1 86 ? -16.971 4.076 10.524 1.00 73.75 86 LEU A C 1
ATOM 631 O O . LEU A 1 86 ? -18.012 4.349 9.927 1.00 73.75 86 LEU A O 1
ATOM 635 N N . ILE A 1 87 ? -16.928 3.208 11.540 1.00 76.00 87 ILE A N 1
ATOM 636 C CA . ILE A 1 87 ? -18.125 2.569 12.102 1.00 76.00 87 ILE A CA 1
ATOM 637 C C . ILE A 1 87 ? -19.044 3.634 12.713 1.00 76.00 87 ILE A C 1
ATOM 639 O O . ILE A 1 87 ? -20.220 3.686 12.364 1.00 76.00 87 ILE A O 1
ATOM 643 N N . GLU A 1 88 ? -18.510 4.543 13.531 1.00 72.75 88 GLU A N 1
ATOM 644 C CA . GLU A 1 88 ? -19.284 5.638 14.131 1.00 72.75 88 GLU A CA 1
ATOM 645 C C . GLU A 1 88 ? -19.890 6.586 13.080 1.00 72.75 88 GLU A C 1
ATOM 647 O O . GLU A 1 88 ? -21.015 7.068 13.234 1.00 72.75 88 GLU A O 1
ATOM 652 N N . GLN A 1 89 ? -19.161 6.883 12.000 1.00 73.88 89 GLN A N 1
ATOM 653 C CA . GLN A 1 89 ? -19.662 7.693 10.887 1.00 73.88 89 GLN A CA 1
ATOM 654 C C . GLN A 1 89 ? -20.767 6.973 10.109 1.00 73.88 89 GLN A C 1
ATOM 656 O O . GLN A 1 89 ? -21.761 7.606 9.746 1.00 73.88 89 GLN A O 1
ATOM 661 N N . ALA A 1 90 ? -20.616 5.668 9.873 1.00 77.19 90 ALA A N 1
ATOM 662 C CA . ALA A 1 90 ? -21.627 4.852 9.212 1.00 77.19 90 ALA A CA 1
ATOM 663 C C . ALA A 1 90 ? -22.913 4.755 10.050 1.00 77.19 90 ALA A C 1
ATOM 665 O O . ALA A 1 90 ? -24.001 4.931 9.503 1.00 77.19 90 ALA A O 1
ATOM 666 N N . GLU A 1 91 ? -22.798 4.561 11.369 1.00 73.75 91 GLU A N 1
ATOM 667 C CA . GLU A 1 91 ? -23.939 4.576 12.295 1.00 73.75 91 GLU A CA 1
ATOM 668 C C . GLU A 1 91 ? -24.656 5.933 12.286 1.00 73.75 91 GLU A C 1
ATOM 670 O O . GLU A 1 91 ? -25.868 5.987 12.082 1.00 73.75 91 GLU A O 1
ATOM 675 N N . LYS A 1 92 ? -23.919 7.048 12.392 1.00 76.06 92 LYS A N 1
ATOM 676 C CA . LYS A 1 92 ? -24.506 8.400 12.333 1.00 76.06 92 LYS A CA 1
ATOM 677 C C . LYS A 1 92 ? -25.212 8.694 11.010 1.00 76.06 92 LYS A C 1
ATOM 679 O O . LYS A 1 92 ? -26.257 9.343 11.009 1.00 76.06 92 LYS A O 1
ATOM 684 N N . ALA A 1 93 ? -24.639 8.266 9.885 1.00 73.25 93 ALA A N 1
ATOM 685 C CA . ALA A 1 93 ? -25.247 8.456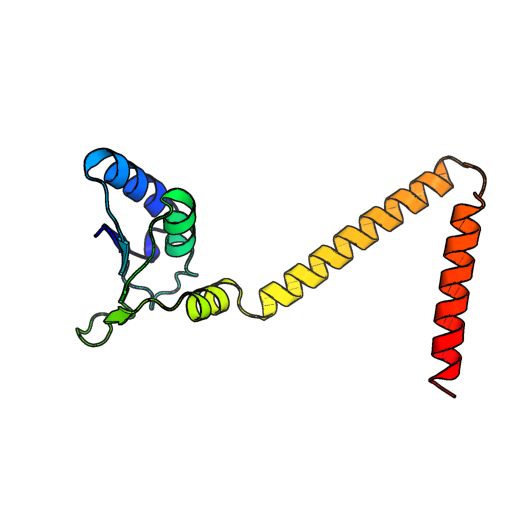 8.570 1.00 73.25 93 ALA A CA 1
ATOM 686 C C . ALA A 1 93 ? -26.546 7.648 8.429 1.00 73.25 93 ALA A C 1
ATOM 688 O O . ALA A 1 93 ? -27.537 8.160 7.908 1.00 73.25 93 ALA A O 1
ATOM 689 N N . PHE A 1 94 ? -26.555 6.417 8.946 1.00 75.12 94 PHE A N 1
ATOM 690 C CA . PHE A 1 94 ? -27.735 5.560 8.970 1.00 75.12 94 PHE A CA 1
ATOM 691 C C . PHE A 1 94 ? -28.852 6.144 9.850 1.00 75.12 94 PHE A C 1
ATOM 693 O O . PHE A 1 94 ? -29.997 6.240 9.403 1.00 75.12 94 PHE A O 1
ATOM 700 N N . ASP A 1 95 ? -28.515 6.621 11.052 1.00 78.62 95 ASP A N 1
ATOM 701 C CA . ASP A 1 95 ? -29.460 7.279 11.962 1.00 78.62 95 ASP A CA 1
ATOM 702 C C . ASP A 1 95 ? -30.054 8.556 11.353 1.00 78.62 95 ASP A C 1
ATOM 704 O O . ASP A 1 95 ? -31.258 8.801 11.461 1.00 78.62 95 ASP A O 1
ATOM 708 N N . ALA A 1 96 ? -29.241 9.362 10.664 1.00 76.00 96 ALA A N 1
ATOM 709 C CA . ALA A 1 96 ? -29.704 10.571 9.986 1.00 76.00 96 ALA A CA 1
ATOM 710 C C . ALA A 1 96 ? -30.689 10.261 8.845 1.00 76.00 96 ALA A C 1
ATOM 712 O O . ALA A 1 96 ? -31.691 10.962 8.687 1.00 76.00 96 ALA A O 1
ATOM 713 N N . GLU A 1 97 ? -30.449 9.196 8.075 1.00 77.56 97 GLU A N 1
ATOM 714 C CA . GLU A 1 97 ? -31.360 8.755 7.016 1.00 77.56 97 GLU A CA 1
ATOM 715 C C . GLU A 1 97 ? -32.684 8.224 7.593 1.00 77.56 97 GLU A C 1
ATOM 717 O O . GLU A 1 97 ? -33.765 8.522 7.074 1.00 77.56 97 GLU A O 1
ATOM 722 N N . GLN A 1 98 ? -32.620 7.479 8.700 1.00 74.50 98 GLN A N 1
ATOM 723 C CA . GLN A 1 98 ? -33.804 6.997 9.411 1.00 74.50 98 GLN A CA 1
ATOM 724 C C . GLN A 1 98 ? -34.625 8.155 9.991 1.00 74.50 98 GLN A C 1
ATOM 726 O O . GLN A 1 98 ? -35.846 8.190 9.820 1.00 74.50 98 GLN A O 1
ATOM 731 N N . ALA A 1 99 ? -33.961 9.130 10.615 1.00 70.81 99 ALA A N 1
ATOM 732 C CA . ALA A 1 99 ? -34.592 10.324 11.162 1.00 70.81 99 ALA A CA 1
ATOM 733 C C . ALA A 1 99 ? -35.237 11.186 10.066 1.00 70.81 99 ALA A C 1
ATOM 735 O O . ALA A 1 99 ? -36.360 11.654 10.246 1.00 70.81 99 ALA A O 1
ATOM 736 N N . ALA A 1 100 ? -34.582 11.345 8.912 1.00 75.25 100 ALA A N 1
ATOM 737 C CA . ALA A 1 100 ? -35.134 12.066 7.766 1.00 75.25 100 ALA A CA 1
ATOM 738 C C . ALA A 1 100 ? -36.389 11.381 7.201 1.00 75.25 100 ALA A C 1
ATOM 740 O O . ALA A 1 100 ? -37.405 12.046 7.010 1.00 75.25 100 ALA A O 1
ATOM 741 N N . LYS A 1 101 ? -36.370 10.052 7.022 1.00 74.31 101 LYS A N 1
ATOM 742 C CA . LYS A 1 101 ? -37.553 9.285 6.583 1.00 74.31 101 LYS A CA 1
ATOM 743 C C . LYS A 1 101 ? -38.702 9.374 7.585 1.00 74.31 101 LYS A C 1
ATOM 745 O O . LYS A 1 101 ? -39.865 9.435 7.194 1.00 74.31 101 LYS A O 1
ATOM 750 N N . MET A 1 102 ? -38.392 9.385 8.880 1.00 65.56 102 MET A N 1
ATOM 751 C CA . MET A 1 102 ? -39.396 9.529 9.932 1.00 65.56 102 MET A CA 1
ATOM 752 C C . MET A 1 102 ? -39.977 10.950 9.953 1.00 65.56 102 MET A C 1
ATOM 754 O O . MET A 1 102 ? -41.192 11.107 10.033 1.00 65.56 102 MET A O 1
ATOM 758 N N . ALA A 1 103 ? -39.141 11.978 9.794 1.00 65.50 103 ALA A N 1
ATOM 759 C CA . ALA A 1 103 ? -39.571 13.371 9.693 1.00 65.50 103 ALA A CA 1
ATOM 760 C C . ALA A 1 103 ? -40.418 13.631 8.436 1.00 65.50 103 ALA A C 1
ATOM 762 O O . ALA A 1 103 ? -41.424 14.328 8.519 1.00 65.50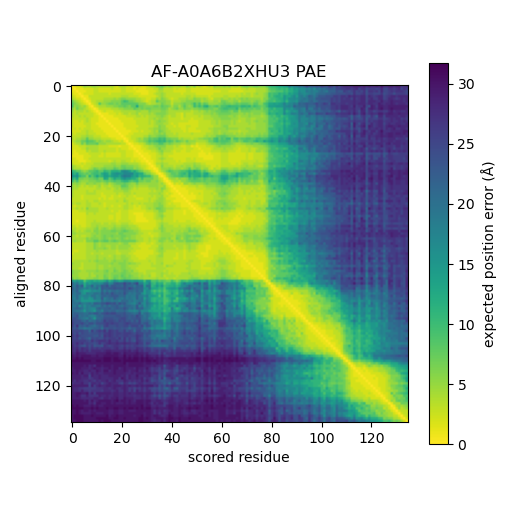 103 ALA A O 1
ATOM 763 N N . GLU A 1 104 ? -40.066 13.032 7.296 1.00 70.62 104 GLU A N 1
ATOM 764 C CA . GLU A 1 104 ? -40.834 13.121 6.050 1.00 70.62 104 GLU A CA 1
ATOM 765 C C . GLU A 1 104 ? -42.209 12.452 6.182 1.00 70.62 104 GLU A C 1
ATOM 767 O O . GLU A 1 104 ? -43.218 13.042 5.794 1.00 70.62 104 GLU A O 1
ATOM 772 N N . LYS A 1 105 ? -42.289 11.272 6.813 1.00 65.44 105 LYS A N 1
ATOM 773 C CA . LYS A 1 105 ? -43.570 10.616 7.133 1.00 65.44 105 LYS A CA 1
ATOM 774 C C . LYS A 1 105 ? -44.453 11.464 8.054 1.00 65.44 105 LYS A C 1
ATOM 776 O O . LYS A 1 105 ? -45.656 11.555 7.835 1.00 65.44 105 LYS A O 1
ATOM 781 N N . VAL A 1 106 ? -43.859 12.109 9.061 1.00 65.00 106 VAL A N 1
ATOM 782 C CA . VAL A 1 106 ? -44.578 12.998 9.991 1.00 65.00 106 VAL A CA 1
ATOM 783 C C . VAL A 1 106 ? -45.047 14.277 9.286 1.00 65.00 106 VAL A C 1
ATOM 785 O O . VAL A 1 106 ? -46.176 14.712 9.495 1.00 65.00 106 VAL A O 1
ATOM 788 N N . ALA A 1 107 ? -44.214 14.864 8.424 1.00 61.66 107 ALA A N 1
ATOM 789 C CA . ALA A 1 107 ? -44.512 16.103 7.705 1.00 61.66 107 ALA A CA 1
ATOM 790 C C . ALA A 1 107 ? -45.534 15.925 6.570 1.00 61.66 107 ALA A C 1
ATOM 792 O O . ALA A 1 107 ? -46.327 16.827 6.310 1.00 61.66 107 ALA A O 1
ATOM 793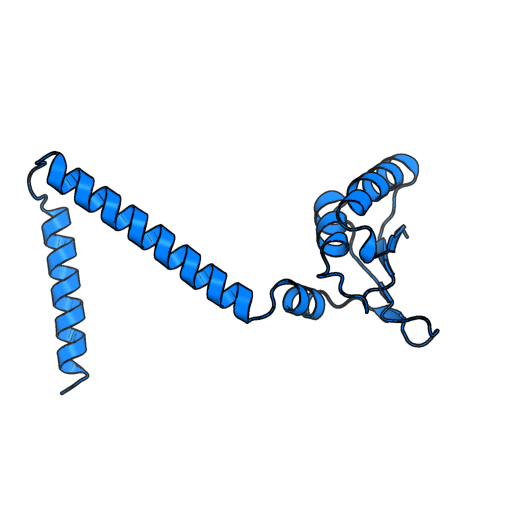 N N . THR A 1 108 ? -45.536 14.769 5.901 1.00 65.81 108 THR A N 1
ATOM 794 C CA . THR A 1 108 ? -46.502 14.445 4.835 1.00 65.81 108 THR A CA 1
ATOM 795 C C . THR A 1 108 ? -47.866 14.008 5.371 1.00 65.81 108 THR A C 1
ATOM 797 O O . THR A 1 108 ? -48.795 13.835 4.583 1.00 65.81 108 THR A O 1
ATOM 800 N N . GLY A 1 109 ? -48.011 13.855 6.694 1.00 57.03 109 GLY A N 1
ATOM 801 C CA . GLY A 1 109 ? -49.274 13.502 7.343 1.00 57.03 109 GLY A CA 1
ATOM 802 C C . GLY A 1 109 ? -49.827 12.141 6.919 1.00 57.03 109 GLY A C 1
ATOM 803 O O . GLY A 1 109 ? -51.020 11.905 7.092 1.00 57.03 109 GLY A O 1
ATOM 804 N N . GLN A 1 110 ? -48.999 11.267 6.332 1.00 57.47 110 GLN A N 1
ATOM 805 C CA . GLN A 1 110 ? -49.444 9.944 5.908 1.00 57.47 110 GLN A CA 1
ATOM 806 C C . GLN A 1 110 ? -49.824 9.120 7.136 1.00 57.47 110 GLN A C 1
ATOM 808 O O . GLN A 1 110 ? -49.048 9.002 8.086 1.00 57.47 110 GLN A O 1
ATOM 813 N N . ASP A 1 111 ? -51.046 8.587 7.098 1.00 58.94 111 ASP A N 1
ATOM 814 C CA . ASP A 1 111 ? -51.673 7.856 8.188 1.00 58.94 111 ASP A CA 1
ATOM 815 C C . ASP A 1 111 ? -50.729 6.804 8.764 1.00 58.94 111 ASP A C 1
ATOM 817 O O . ASP A 1 111 ? -50.159 5.981 8.045 1.00 58.94 111 ASP A O 1
ATOM 821 N N . PHE A 1 112 ? -50.583 6.844 10.084 1.00 63.06 112 PHE A N 1
ATOM 822 C CA . PHE A 1 112 ? -49.837 5.889 10.886 1.00 63.06 112 PHE A CA 1
ATOM 823 C C . PHE A 1 112 ? -50.126 4.454 10.416 1.00 63.06 112 PHE A C 1
ATOM 825 O O . PHE A 1 112 ? -51.222 3.926 10.625 1.00 63.06 112 PHE A O 1
ATOM 832 N N . THR A 1 113 ? -49.173 3.827 9.724 1.00 70.00 113 THR A N 1
ATOM 833 C CA . THR A 1 113 ? -49.445 2.540 9.080 1.00 70.00 113 THR A CA 1
ATOM 834 C C . THR A 1 113 ? -49.354 1.401 10.093 1.00 70.00 113 THR A C 1
ATOM 836 O O . THR A 1 113 ? -48.654 1.483 11.105 1.00 70.00 113 THR A O 1
ATOM 839 N N . LEU A 1 114 ? -50.019 0.278 9.810 1.00 67.00 114 LEU A N 1
ATOM 840 C CA . LEU A 1 114 ? -49.915 -0.931 10.637 1.00 67.00 114 LEU A CA 1
ATOM 841 C C . LEU A 1 114 ? -48.455 -1.416 10.766 1.00 67.00 114 LEU A C 1
ATOM 843 O O . LEU A 1 114 ? -48.077 -1.988 11.787 1.00 67.00 114 LEU A O 1
ATOM 847 N N . ALA A 1 115 ? -47.626 -1.156 9.750 1.00 70.75 115 ALA A N 1
ATOM 848 C CA . ALA A 1 115 ? -46.200 -1.458 9.779 1.00 70.75 115 ALA A CA 1
ATOM 849 C C . ALA A 1 115 ? -45.447 -0.579 10.793 1.00 70.75 115 ALA A C 1
ATOM 851 O O . ALA A 1 115 ? -44.610 -1.094 11.531 1.00 70.75 115 ALA A O 1
ATOM 852 N N . ASP A 1 116 ? -45.782 0.710 10.891 1.00 69.50 116 ASP A N 1
ATOM 853 C CA . ASP A 1 116 ? -45.175 1.625 11.866 1.00 69.50 116 ASP A CA 1
ATOM 854 C C . ASP A 1 116 ? -45.576 1.251 13.310 1.00 69.50 116 ASP A C 1
ATOM 856 O O . ASP A 1 116 ? -44.732 1.241 14.210 1.00 69.50 116 ASP A O 1
ATOM 860 N N . PHE A 1 117 ? -46.824 0.812 13.526 1.00 73.62 117 PHE A N 1
ATOM 861 C CA . PHE A 1 117 ? -47.266 0.260 14.816 1.00 73.62 117 PHE A CA 1
ATOM 862 C C . PHE A 1 117 ? -46.527 -1.037 15.191 1.00 73.62 117 PHE A C 1
ATOM 864 O O . PHE A 1 117 ? -46.155 -1.238 16.350 1.00 73.62 117 PHE A O 1
ATOM 871 N N . LEU A 1 118 ? -46.270 -1.916 14.214 1.00 76.50 118 LEU A N 1
ATOM 872 C CA . LEU A 1 118 ? -45.528 -3.163 14.422 1.00 76.50 118 LEU A CA 1
ATOM 873 C C . LEU A 1 118 ? -44.078 -2.882 14.843 1.00 76.50 118 LEU A C 1
ATOM 875 O O . LEU A 1 118 ? -43.597 -3.477 15.812 1.00 76.50 118 LEU A O 1
ATOM 879 N N . VAL A 1 119 ? -43.411 -1.932 14.179 1.00 78.00 119 VAL A N 1
ATOM 880 C CA . VAL A 1 119 ? -42.049 -1.494 14.532 1.00 78.00 119 VAL A CA 1
ATOM 881 C C . VAL A 1 119 ? -42.009 -0.929 15.957 1.00 78.00 119 VAL A C 1
ATOM 883 O O . VAL A 1 119 ? -41.139 -1.305 16.747 1.00 78.00 119 VAL A O 1
ATOM 886 N N . GLN A 1 120 ? -42.988 -0.105 16.338 1.00 74.06 120 GLN A N 1
ATOM 887 C CA . GLN A 1 120 ? -43.072 0.466 17.686 1.00 74.06 120 GLN A CA 1
ATOM 888 C C . GLN A 1 120 ? -43.336 -0.604 18.767 1.00 74.06 120 GLN A C 1
ATOM 890 O O . GLN A 1 120 ? -42.745 -0.569 19.851 1.00 74.06 120 GLN A O 1
ATOM 895 N N . MET A 1 121 ? -44.165 -1.612 18.470 1.00 78.12 121 MET A N 1
ATOM 896 C CA . MET A 1 121 ? -44.388 -2.766 19.354 1.00 78.12 121 MET A CA 1
ATOM 897 C C . MET A 1 121 ? -43.126 -3.623 19.530 1.00 78.12 121 MET A C 1
ATOM 899 O O . MET A 1 121 ? -42.842 -4.081 20.640 1.00 78.12 121 MET A O 1
ATOM 903 N N . GLN A 1 122 ? -42.341 -3.829 18.469 1.00 77.62 122 GLN A N 1
ATOM 904 C CA . GLN A 1 122 ? -41.063 -4.544 18.553 1.00 77.62 122 GLN A CA 1
ATOM 905 C C . GLN A 1 122 ? -40.029 -3.782 19.392 1.00 77.62 122 GLN A C 1
ATOM 907 O O . GLN A 1 122 ? -39.347 -4.402 20.212 1.00 77.62 122 GLN A O 1
ATOM 912 N N . GLN A 1 123 ? -39.964 -2.452 19.274 1.00 77.25 123 GLN A N 1
ATOM 913 C CA . GLN A 1 123 ? -39.102 -1.618 20.121 1.00 77.25 123 GLN A CA 1
ATOM 914 C C . GLN A 1 123 ? -39.489 -1.709 21.609 1.00 77.25 123 GLN A C 1
ATOM 916 O O . GLN A 1 123 ? -38.620 -1.928 22.457 1.00 77.25 123 GLN A O 1
ATOM 921 N N . MET A 1 124 ? -40.787 -1.657 21.941 1.00 75.88 124 MET A N 1
ATOM 922 C CA . MET A 1 124 ? -41.255 -1.843 23.324 1.00 75.88 124 MET A CA 1
ATOM 923 C C . MET A 1 124 ? -40.957 -3.244 23.876 1.00 75.88 124 MET A C 1
ATOM 925 O O . MET A 1 124 ? -40.586 -3.381 25.043 1.00 75.88 124 MET A O 1
ATOM 929 N N . LYS A 1 125 ? -41.069 -4.294 23.053 1.00 71.81 125 LYS A N 1
ATOM 930 C CA . LYS A 1 125 ? -40.724 -5.668 23.452 1.00 71.81 125 LYS A CA 1
ATOM 931 C C . LYS A 1 125 ? -39.230 -5.811 23.771 1.00 71.81 125 LYS A C 1
ATOM 933 O O . LYS A 1 125 ? -38.891 -6.423 24.783 1.00 71.81 125 LYS A O 1
ATOM 938 N N . ASN A 1 126 ? -38.361 -5.201 22.963 1.00 66.94 126 ASN A N 1
ATOM 939 C CA . ASN A 1 126 ? -36.910 -5.210 23.179 1.00 66.94 126 ASN A CA 1
ATOM 940 C C . ASN A 1 126 ? -36.502 -4.419 24.438 1.00 66.94 126 ASN A C 1
ATOM 942 O O . ASN A 1 126 ? -35.639 -4.859 25.201 1.00 66.94 126 ASN A O 1
ATOM 946 N N . MET A 1 127 ? -37.174 -3.302 24.735 1.00 62.56 127 MET A N 1
ATOM 947 C CA . MET A 1 127 ? -36.993 -2.592 26.010 1.00 62.56 127 MET A CA 1
ATOM 948 C C . MET A 1 127 ? -37.520 -3.390 27.214 1.00 62.56 127 MET A C 1
ATOM 950 O O . MET A 1 127 ? -36.910 -3.378 28.285 1.00 62.56 127 MET A O 1
ATOM 954 N N . GLY A 1 128 ? -38.620 -4.131 27.044 1.00 63.06 128 GLY A N 1
ATOM 955 C CA . GLY A 1 128 ? -39.158 -5.038 28.059 1.00 63.06 128 GLY A CA 1
ATOM 956 C C . GLY A 1 128 ? -38.197 -6.175 28.425 1.00 63.06 128 GLY A C 1
ATOM 957 O O . GLY A 1 128 ? -38.094 -6.527 29.600 1.00 63.06 128 GLY A O 1
ATOM 958 N N . SER A 1 129 ? -37.440 -6.709 27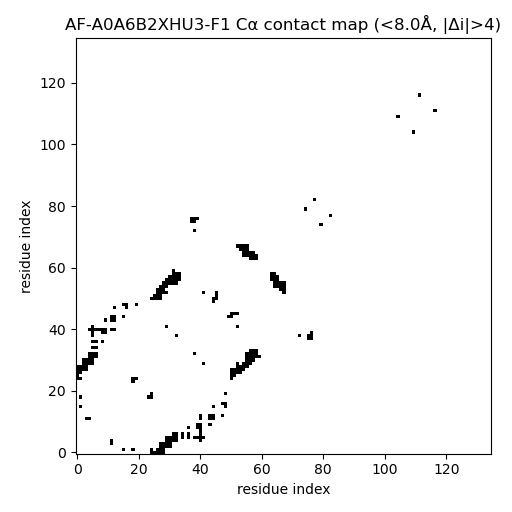.458 1.00 60.94 129 SER A N 1
ATOM 959 C CA . SER A 1 129 ? -36.380 -7.690 27.737 1.00 60.94 129 SER A CA 1
ATOM 960 C C . SER A 1 129 ? -35.187 -7.093 28.486 1.00 60.94 129 SER A C 1
ATOM 962 O O . SER A 1 129 ? -34.657 -7.759 29.372 1.00 60.94 129 SER A O 1
ATOM 964 N N . MET A 1 130 ? -34.813 -5.834 28.223 1.00 57.91 130 MET A N 1
ATOM 965 C CA . MET A 1 130 ? -33.731 -5.1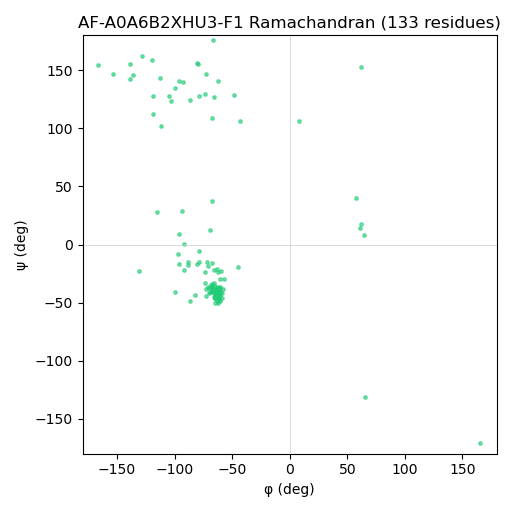65 28.967 1.00 57.91 130 MET A CA 1
ATOM 966 C C . MET A 1 130 ? -34.097 -4.931 30.439 1.00 57.91 130 MET A C 1
ATOM 968 O O . MET A 1 130 ? -33.271 -5.139 31.325 1.00 57.91 130 MET A O 1
ATOM 972 N N . L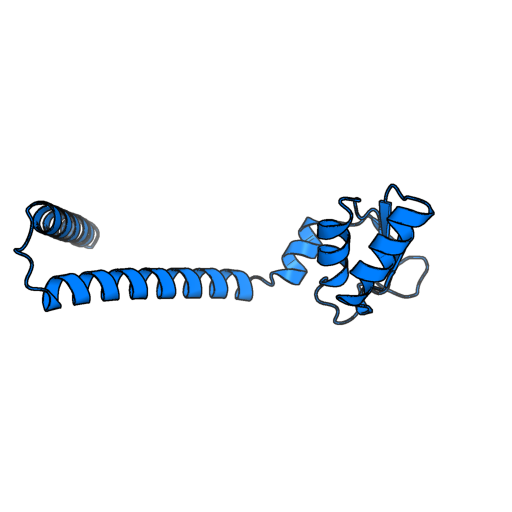YS A 1 131 ? -35.362 -4.600 30.732 1.00 55.75 131 LYS A N 1
ATOM 973 C CA . LYS A 1 131 ? -35.864 -4.451 32.111 1.00 55.75 131 LYS A CA 1
ATOM 974 C C . LYS A 1 131 ? -35.868 -5.771 32.900 1.00 55.75 131 LYS A C 1
ATOM 976 O O . LYS A 1 131 ? -35.856 -5.744 34.123 1.00 55.75 131 LYS A O 1
ATOM 981 N N . LYS A 1 132 ? -35.874 -6.912 32.201 1.00 56.84 132 LYS A N 1
ATOM 982 C CA . LYS A 1 132 ? -35.813 -8.270 32.769 1.00 56.84 132 LYS A CA 1
ATOM 983 C C . LYS A 1 132 ? -34.379 -8.781 32.975 1.00 56.84 132 LYS A C 1
ATOM 985 O O . LYS A 1 132 ? -34.205 -9.776 33.660 1.00 56.84 132 LYS A O 1
ATOM 990 N N . MET A 1 133 ? -33.383 -8.133 32.362 1.00 55.19 133 MET A N 1
ATOM 991 C CA . MET A 1 133 ? -31.955 -8.403 32.592 1.00 55.19 133 MET A CA 1
ATOM 992 C C . MET A 1 133 ? -31.348 -7.527 33.697 1.00 55.19 133 MET A C 1
ATOM 994 O O . MET A 1 133 ? -30.318 -7.887 34.252 1.00 55.19 133 MET A O 1
ATOM 998 N N . LEU A 1 134 ? -31.965 -6.381 34.000 1.00 54.19 134 LEU A N 1
ATOM 999 C CA . LEU A 1 134 ? -31.542 -5.448 35.055 1.00 54.19 134 LEU A CA 1
ATOM 1000 C C . LEU A 1 134 ? -32.293 -5.642 36.390 1.00 54.19 134 LEU A C 1
ATOM 1002 O O . LEU A 1 134 ? -32.166 -4.800 37.279 1.00 54.19 134 LEU A O 1
ATOM 1006 N N . GLY A 1 135 ? -33.085 -6.712 36.520 1.00 52.78 135 GLY A N 1
ATOM 1007 C CA . GLY A 1 135 ? -33.813 -7.092 37.735 1.00 52.78 135 GLY A CA 1
ATOM 1008 C C . GLY A 1 135 ? -33.465 -8.503 38.171 1.00 52.78 135 GLY A C 1
ATOM 1009 O O . GLY A 1 135 ? -33.433 -9.380 37.280 1.00 52.78 135 GLY A O 1
#

Sequence (135 aa):
LFVVDAMIGQDAVATAKAFEEGVDFTGVVLTKLDGDARGGAALSVRGVTGRPILFASTGEKLTDFEAFHPDRMASRILDMGDVLTLIEQAEKAFDAEQAAKMAEKVATGQDFTLADFLVQMQQMKNMGSMKKMLG